Protein AF-A0A2D6M6K4-F1 (afdb_monomer_lite)

Foldseek 3Di:
DDDDDDDDDVDPDDPQDPVSVVLVVQLVVQLVVLVVVVVVVHDDDPVSSVVSNVVSVVVSVVCVVVCVVVVVPPPDPPPDDDDPDDPPPPPFAPQDPQDPVRGFDDDCVVCVPQQQGPGPGHGPVPD

Structure (mmCIF, N/CA/C/O backbone):
data_AF-A0A2D6M6K4-F1
#
_entry.id   AF-A0A2D6M6K4-F1
#
loop_
_atom_site.group_PDB
_atom_site.id
_atom_site.type_symbol
_atom_site.label_atom_id
_atom_site.label_alt_id
_atom_site.label_comp_id
_atom_site.label_asym_id
_atom_site.label_entity_id
_atom_site.label_seq_id
_atom_site.pdbx_PDB_ins_code
_atom_site.Cartn_x
_atom_site.Cartn_y
_atom_site.Cartn_z
_atom_site.occupancy
_atom_site.B_iso_or_equiv
_atom_site.auth_seq_id
_atom_site.auth_comp_id
_atom_site.auth_asym_id
_atom_site.auth_atom_id
_atom_site.pdbx_PDB_model_num
ATOM 1 N N . MET A 1 1 ? -8.749 8.802 13.812 1.00 54.38 1 MET A N 1
ATOM 2 C CA . MET A 1 1 ? -7.504 9.445 14.299 1.00 54.38 1 MET A CA 1
ATOM 3 C C . MET A 1 1 ? -6.643 9.849 13.100 1.00 54.38 1 MET A C 1
ATOM 5 O O . MET A 1 1 ? -6.549 9.059 12.171 1.00 54.38 1 MET A O 1
ATOM 9 N N . ALA A 1 2 ? -6.065 11.057 13.058 1.00 50.41 2 ALA A N 1
ATOM 10 C CA . ALA A 1 2 ? -5.172 11.467 11.964 1.00 50.41 2 ALA A CA 1
ATOM 11 C C . ALA A 1 2 ? -3.708 11.287 12.394 1.00 50.41 2 ALA A C 1
ATOM 13 O O . ALA A 1 2 ? -3.264 11.940 13.334 1.00 50.41 2 ALA A O 1
ATOM 14 N N . ILE A 1 3 ? -2.980 10.381 11.733 1.00 54.59 3 ILE A N 1
ATOM 15 C CA . ILE A 1 3 ? -1.547 10.150 11.966 1.00 54.59 3 ILE A CA 1
ATOM 16 C C . ILE A 1 3 ? -0.766 10.874 10.873 1.00 54.59 3 ILE A C 1
ATOM 18 O O . ILE A 1 3 ? -0.940 10.578 9.689 1.00 54.59 3 ILE A O 1
ATOM 22 N N . THR A 1 4 ? 0.100 11.798 11.285 1.00 54.12 4 THR A N 1
ATOM 23 C CA . THR A 1 4 ? 1.044 12.499 10.410 1.00 54.12 4 THR A CA 1
ATOM 24 C C . THR A 1 4 ? 2.452 12.061 10.797 1.00 54.12 4 THR A C 1
ATOM 26 O O . THR A 1 4 ? 2.873 12.290 11.930 1.00 54.12 4 THR A O 1
ATOM 29 N N . LEU A 1 5 ? 3.166 11.403 9.883 1.00 56.59 5 LEU A N 1
ATOM 30 C CA . LEU A 1 5 ? 4.568 11.034 10.080 1.00 56.59 5 LEU A CA 1
ATOM 31 C C . LEU A 1 5 ? 5.464 12.157 9.551 1.00 56.59 5 LEU A C 1
ATOM 33 O O . LEU A 1 5 ? 5.234 12.660 8.452 1.00 56.59 5 LEU A O 1
ATOM 37 N N . TYR A 1 6 ? 6.478 12.532 10.327 1.00 58.50 6 TYR A N 1
ATOM 38 C CA . TYR A 1 6 ? 7.459 13.549 9.954 1.00 58.50 6 TYR A CA 1
ATOM 39 C C . TYR A 1 6 ? 8.815 12.888 9.730 1.00 58.50 6 TYR A C 1
ATOM 41 O O . TYR A 1 6 ? 9.247 12.077 10.550 1.00 58.50 6 TYR A O 1
ATOM 49 N N . ASP A 1 7 ? 9.485 13.255 8.639 1.00 58.16 7 ASP A N 1
ATOM 50 C CA . ASP A 1 7 ? 10.900 12.951 8.464 1.00 58.16 7 ASP A CA 1
ATOM 51 C C . ASP A 1 7 ? 11.725 13.927 9.309 1.00 58.16 7 ASP A C 1
ATOM 53 O O . ASP A 1 7 ? 11.453 15.129 9.340 1.00 58.16 7 ASP A O 1
ATOM 57 N N . ARG A 1 8 ? 12.719 13.403 10.020 1.00 52.50 8 ARG A N 1
ATOM 58 C CA . ARG A 1 8 ? 13.627 14.192 10.850 1.00 52.50 8 ARG A CA 1
ATOM 59 C C . ARG A 1 8 ? 15.028 14.055 10.274 1.00 52.50 8 ARG A C 1
ATOM 61 O O . ARG A 1 8 ? 15.903 13.442 10.875 1.00 52.50 8 ARG A O 1
ATOM 68 N N . SER A 1 9 ? 15.229 14.602 9.081 1.00 52.38 9 SER A N 1
ATOM 69 C CA . SER A 1 9 ? 16.568 14.780 8.539 1.00 52.38 9 SER A CA 1
ATOM 70 C C . SER A 1 9 ? 17.233 15.961 9.250 1.00 52.38 9 SER A C 1
ATOM 72 O O . SER A 1 9 ? 16.773 17.097 9.140 1.00 52.38 9 SER A O 1
ATOM 74 N N . ASP A 1 10 ? 18.343 15.722 9.945 1.00 48.00 10 ASP A N 1
ATOM 75 C CA . ASP A 1 10 ? 19.124 16.770 10.626 1.00 48.00 10 ASP A CA 1
ATOM 76 C C . ASP A 1 10 ? 19.815 17.762 9.657 1.00 48.00 10 ASP A C 1
ATOM 78 O O . ASP A 1 10 ? 20.506 18.686 10.084 1.00 48.00 10 ASP A O 1
ATOM 82 N N . ALA A 1 11 ? 19.619 17.604 8.346 1.00 49.91 11 ALA A N 1
ATOM 83 C CA . ALA A 1 11 ? 20.047 18.542 7.318 1.00 49.91 11 ALA A CA 1
ATOM 84 C C . ALA A 1 11 ? 18.820 19.286 6.772 1.00 49.91 11 ALA A C 1
ATOM 86 O O . ALA A 1 11 ? 17.898 18.660 6.250 1.00 49.91 11 ALA A O 1
ATOM 87 N N . GLY A 1 12 ? 18.800 20.613 6.928 1.00 48.12 12 GLY A N 1
ATOM 88 C CA . GLY A 1 12 ? 17.742 21.476 6.401 1.00 48.12 12 GLY A CA 1
ATOM 89 C C . GLY A 1 12 ? 17.500 21.223 4.911 1.00 48.12 12 GLY A C 1
ATOM 90 O O . GLY A 1 12 ? 18.453 21.098 4.147 1.00 48.12 12 GLY A O 1
ATOM 91 N N . ASP A 1 13 ? 16.225 21.126 4.535 1.00 49.94 13 ASP A N 1
ATOM 92 C CA . ASP A 1 13 ? 15.739 20.754 3.200 1.00 49.94 13 ASP A CA 1
ATOM 93 C C . ASP A 1 13 ? 16.190 19.373 2.702 1.00 49.94 13 ASP A C 1
ATOM 95 O O . ASP A 1 13 ? 16.844 19.228 1.669 1.00 49.94 13 ASP A O 1
ATOM 99 N N . SER A 1 14 ? 15.758 18.309 3.382 1.00 47.72 14 SER A N 1
ATOM 100 C CA . SER A 1 14 ? 15.666 17.004 2.725 1.00 47.72 14 SER A CA 1
ATOM 101 C C . SER A 1 14 ? 14.254 16.814 2.175 1.00 47.72 14 SER A C 1
ATOM 103 O O . SER A 1 14 ? 13.308 16.467 2.883 1.00 47.72 14 SER A O 1
ATOM 105 N N . MET A 1 15 ? 14.111 17.059 0.868 1.00 52.62 15 MET A N 1
ATOM 106 C CA . MET A 1 15 ? 13.108 16.345 0.087 1.00 52.62 15 MET A CA 1
ATOM 107 C C . MET A 1 15 ? 13.374 14.858 0.305 1.00 52.62 15 MET A C 1
ATOM 109 O O . MET A 1 15 ? 14.461 14.374 -0.021 1.00 52.62 15 MET A O 1
ATOM 113 N N . LEU A 1 16 ? 12.383 14.143 0.844 1.00 56.62 16 LEU A N 1
ATOM 114 C CA . LEU A 1 16 ? 12.396 12.686 0.868 1.00 56.62 16 LEU A CA 1
ATOM 115 C C . LEU A 1 16 ? 12.840 12.194 -0.512 1.00 56.62 16 LEU A C 1
ATOM 117 O O . LEU A 1 16 ? 12.243 12.566 -1.527 1.00 56.62 16 LEU A O 1
ATOM 121 N N . SER A 1 17 ? 13.881 11.358 -0.557 1.00 66.75 17 SER A N 1
ATOM 122 C CA . SER A 1 17 ? 14.165 10.603 -1.781 1.00 66.75 17 SER A CA 1
ATOM 123 C C . SER A 1 17 ? 12.869 9.925 -2.241 1.00 66.75 17 SER A C 1
ATOM 125 O O . SER A 1 17 ? 12.064 9.518 -1.402 1.00 66.75 17 SER A O 1
ATOM 127 N N . GLU A 1 18 ? 12.639 9.805 -3.549 1.00 70.56 18 GLU A N 1
ATOM 128 C CA . GLU A 1 18 ? 11.404 9.204 -4.081 1.00 70.56 18 GLU A CA 1
ATOM 129 C C . GLU A 1 18 ? 11.121 7.825 -3.446 1.00 70.56 18 GLU A C 1
ATOM 131 O O . GLU A 1 18 ? 9.983 7.482 -3.128 1.00 70.56 18 GLU A O 1
ATOM 136 N N . ASP A 1 19 ? 12.187 7.074 -3.154 1.00 69.44 19 ASP A N 1
ATOM 137 C CA . ASP A 1 19 ? 12.140 5.804 -2.428 1.00 69.44 19 ASP A CA 1
ATOM 138 C C . ASP A 1 19 ? 11.735 5.963 -0.955 1.00 69.44 19 ASP A C 1
ATOM 140 O O . ASP A 1 19 ? 10.900 5.205 -0.463 1.00 69.44 19 ASP A O 1
ATOM 144 N N . GLY A 1 20 ? 12.270 6.964 -0.252 1.00 71.38 20 GLY A N 1
ATOM 145 C CA . GLY A 1 20 ? 11.869 7.297 1.118 1.00 71.38 20 GLY A CA 1
ATOM 146 C C . GLY A 1 20 ? 10.400 7.715 1.214 1.00 71.38 20 GLY A C 1
ATOM 147 O O . GLY A 1 20 ? 9.689 7.259 2.107 1.00 71.38 20 GLY A O 1
ATOM 148 N N . GLY A 1 21 ? 9.913 8.503 0.249 1.00 73.94 21 GLY A N 1
ATOM 149 C CA . GLY A 1 21 ? 8.502 8.888 0.160 1.00 73.94 21 GLY A CA 1
ATOM 150 C C . GLY A 1 21 ? 7.579 7.683 -0.038 1.00 73.94 21 GLY A C 1
ATOM 151 O O . GLY A 1 21 ? 6.575 7.548 0.665 1.00 73.94 21 GLY A O 1
ATOM 152 N N . ARG A 1 22 ? 7.950 6.755 -0.932 1.00 77.75 22 ARG A N 1
ATOM 153 C CA . ARG A 1 22 ? 7.220 5.491 -1.140 1.00 77.75 22 ARG A CA 1
ATOM 154 C C . ARG A 1 22 ? 7.187 4.615 0.113 1.00 77.75 22 ARG A C 1
ATOM 156 O O . ARG A 1 22 ? 6.139 4.054 0.435 1.00 77.75 22 ARG A O 1
ATOM 163 N N . LEU A 1 23 ? 8.307 4.506 0.827 1.00 78.19 23 LEU A N 1
ATOM 164 C CA . LEU A 1 23 ? 8.386 3.732 2.069 1.00 78.19 23 LEU A CA 1
ATOM 165 C C . LEU A 1 23 ? 7.512 4.334 3.168 1.00 78.19 23 LEU A C 1
ATOM 167 O O . LEU A 1 23 ? 6.748 3.609 3.803 1.00 78.19 23 LEU A O 1
ATOM 171 N N . LEU A 1 24 ? 7.563 5.655 3.343 1.00 76.00 24 LEU A N 1
ATOM 172 C CA . LEU A 1 24 ? 6.733 6.356 4.318 1.00 76.00 24 LEU A CA 1
ATOM 173 C C . LEU A 1 24 ? 5.243 6.175 4.012 1.00 76.00 24 LEU A C 1
ATOM 175 O O . LEU A 1 24 ? 4.457 5.867 4.905 1.00 76.00 24 LEU A O 1
ATOM 179 N N . HIS A 1 25 ? 4.857 6.312 2.742 1.00 81.06 25 HIS A N 1
ATOM 180 C CA . HIS A 1 25 ? 3.481 6.089 2.311 1.00 81.06 25 HIS A CA 1
ATOM 181 C C . HIS A 1 25 ? 3.017 4.653 2.594 1.00 81.06 25 HIS A C 1
ATOM 183 O O . HIS A 1 25 ? 1.930 4.452 3.135 1.00 81.06 25 HIS A O 1
ATOM 189 N N . SER A 1 26 ? 3.870 3.667 2.305 1.00 79.69 26 SER A N 1
ATOM 190 C CA . SER A 1 26 ? 3.594 2.253 2.590 1.00 79.69 26 SER A CA 1
ATOM 191 C C . SER A 1 26 ? 3.403 2.006 4.089 1.00 79.69 26 SER A C 1
ATOM 193 O O . SER A 1 26 ? 2.464 1.319 4.481 1.00 79.69 26 SER A O 1
ATOM 195 N N . ALA A 1 27 ? 4.227 2.630 4.937 1.00 79.81 27 ALA A N 1
ATOM 196 C CA . ALA A 1 27 ? 4.093 2.539 6.388 1.00 79.81 27 ALA A CA 1
ATOM 197 C C . ALA A 1 27 ? 2.784 3.140 6.905 1.00 79.81 27 ALA A C 1
ATOM 199 O O . ALA A 1 27 ? 2.117 2.539 7.743 1.00 79.81 27 ALA A O 1
ATOM 200 N N . VAL A 1 28 ? 2.374 4.299 6.378 1.00 82.50 28 VAL A N 1
ATOM 201 C CA . VAL A 1 28 ? 1.091 4.915 6.747 1.00 82.50 28 VAL A CA 1
ATOM 202 C C . VAL A 1 28 ? -0.081 4.007 6.379 1.00 82.50 28 VAL A C 1
ATOM 204 O O . VAL A 1 28 ? -1.014 3.883 7.172 1.00 82.50 28 VAL A O 1
ATOM 207 N N . ILE A 1 29 ? -0.047 3.373 5.203 1.00 85.00 29 ILE A N 1
ATOM 208 C CA . ILE A 1 29 ? -1.088 2.424 4.789 1.00 85.00 29 ILE A CA 1
ATOM 209 C C . ILE A 1 29 ? -1.123 1.227 5.742 1.00 85.00 29 ILE A C 1
ATOM 211 O O . ILE A 1 29 ? -2.192 0.924 6.266 1.00 85.00 29 ILE A O 1
ATOM 215 N N . ALA A 1 30 ? 0.026 0.607 6.025 1.00 81.62 30 ALA A N 1
ATOM 216 C CA . ALA A 1 30 ? 0.107 -0.547 6.919 1.00 81.62 30 ALA A CA 1
ATOM 217 C C . ALA A 1 30 ? -0.453 -0.226 8.314 1.00 81.62 30 ALA A C 1
ATOM 219 O O . ALA A 1 30 ? -1.338 -0.927 8.800 1.00 81.62 30 ALA A O 1
ATOM 220 N N . ILE A 1 31 ? -0.025 0.888 8.921 1.00 84.44 31 ILE A N 1
ATOM 221 C CA . ILE A 1 31 ? -0.527 1.335 10.231 1.00 84.44 31 ILE A CA 1
ATOM 222 C C . ILE A 1 31 ? -2.048 1.526 10.202 1.00 84.44 31 ILE A C 1
ATOM 224 O O . ILE A 1 31 ? -2.733 1.127 11.139 1.00 84.44 31 ILE A O 1
ATOM 228 N N . ARG A 1 32 ? -2.598 2.121 9.136 1.00 84.31 32 ARG A N 1
ATOM 229 C CA . ARG A 1 32 ? -4.051 2.313 9.007 1.00 84.31 32 ARG A CA 1
ATOM 230 C C . ARG A 1 32 ? -4.808 0.994 8.901 1.00 84.31 32 ARG A C 1
ATOM 232 O O . ARG A 1 32 ? -5.874 0.893 9.498 1.00 84.31 32 ARG A O 1
ATOM 239 N N . CYS A 1 33 ? -4.277 0.013 8.173 1.00 84.62 33 CYS A N 1
ATOM 240 C CA . CYS A 1 33 ? -4.875 -1.318 8.082 1.00 84.62 33 CYS A CA 1
ATOM 241 C C . CYS A 1 33 ? -4.917 -1.998 9.455 1.00 84.62 33 CYS A C 1
ATOM 243 O O . CYS A 1 33 ? -5.991 -2.399 9.889 1.00 84.62 33 CYS A O 1
ATOM 245 N N . PHE A 1 34 ? -3.794 -2.024 10.178 1.00 84.88 34 PHE A N 1
ATOM 246 C CA . PHE A 1 34 ? -3.741 -2.625 11.514 1.00 84.88 34 PHE A CA 1
ATOM 247 C C . PHE A 1 34 ? -4.631 -1.905 12.535 1.00 84.88 34 PHE A C 1
ATOM 249 O O . PHE A 1 34 ? -5.262 -2.554 13.363 1.00 84.88 34 PHE A O 1
ATOM 256 N N . LEU A 1 35 ? -4.718 -0.571 12.476 1.00 85.50 35 LEU A N 1
ATOM 257 C CA . LEU A 1 35 ? -5.641 0.182 13.329 1.00 85.50 35 LEU A CA 1
ATOM 258 C C . LEU A 1 35 ? -7.100 -0.152 13.021 1.00 85.50 35 LEU A C 1
ATOM 260 O O . LEU A 1 35 ? -7.874 -0.334 13.949 1.00 85.50 35 LEU A O 1
ATOM 264 N N . ALA A 1 36 ? -7.472 -0.2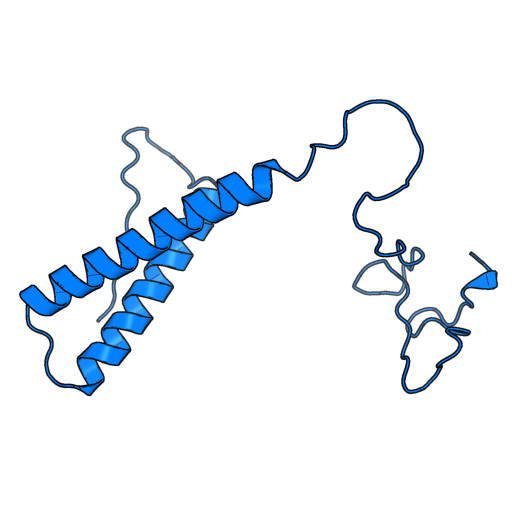53 11.743 1.00 85.75 36 ALA A N 1
ATOM 265 C CA . ALA A 1 36 ? -8.837 -0.598 11.355 1.00 85.75 36 ALA A CA 1
ATOM 266 C C . ALA A 1 36 ? -9.229 -2.014 11.811 1.00 85.75 36 ALA A C 1
ATOM 268 O O . ALA A 1 36 ? -10.366 -2.221 12.228 1.00 85.75 36 ALA A O 1
ATOM 269 N N . GLU A 1 37 ? -8.297 -2.970 11.754 1.00 87.06 37 GLU A N 1
ATOM 270 C CA . GLU A 1 37 ? -8.504 -4.325 12.278 1.00 87.06 37 GLU A CA 1
ATOM 271 C C . GLU A 1 37 ? -8.670 -4.320 13.800 1.00 87.06 37 GLU A C 1
ATOM 273 O O . GLU A 1 37 ? -9.635 -4.878 14.311 1.00 87.06 37 GLU A O 1
ATOM 278 N N . ALA A 1 38 ? -7.790 -3.633 14.528 1.00 84.88 38 ALA A N 1
ATOM 279 C CA . ALA A 1 38 ? -7.855 -3.594 15.986 1.00 84.88 38 ALA A CA 1
ATOM 280 C C . ALA A 1 38 ? -9.074 -2.815 16.520 1.00 84.88 38 ALA A C 1
ATOM 282 O O . ALA A 1 38 ? -9.675 -3.223 17.511 1.00 84.88 38 ALA A O 1
ATOM 283 N N . GLU A 1 39 ? -9.492 -1.730 15.853 1.00 88.19 39 GLU A N 1
ATOM 284 C CA . GLU A 1 39 ? -10.712 -0.985 16.209 1.00 88.19 39 GLU A CA 1
ATOM 285 C C . GLU A 1 39 ? -11.988 -1.830 16.023 1.00 88.19 39 GLU A C 1
ATOM 287 O O . GLU A 1 39 ? -13.004 -1.545 16.663 1.00 88.19 39 GLU A O 1
ATOM 292 N N . ALA A 1 40 ? -11.956 -2.873 15.182 1.00 89.44 40 ALA A N 1
ATOM 293 C CA . ALA A 1 40 ? -13.087 -3.783 15.002 1.00 89.44 40 ALA A CA 1
ATOM 294 C C . ALA A 1 40 ? -13.340 -4.668 16.238 1.00 89.44 40 ALA A C 1
ATOM 296 O O . ALA A 1 40 ? -14.488 -5.037 16.493 1.00 89.44 40 ALA A O 1
ATOM 297 N N . ASP A 1 41 ? -12.298 -4.956 17.023 1.00 89.56 41 ASP A N 1
ATOM 298 C CA . ASP A 1 41 ? -12.368 -5.793 18.227 1.00 89.56 41 ASP A CA 1
ATOM 299 C C . ASP A 1 41 ? -12.665 -4.988 19.507 1.00 89.56 41 ASP A C 1
ATOM 301 O O . ASP A 1 41 ? -13.019 -5.561 20.543 1.00 89.56 41 ASP A O 1
ATOM 305 N N . GLY A 1 42 ? -12.572 -3.655 19.450 1.00 91.12 42 GLY A N 1
ATOM 306 C CA . GLY A 1 42 ? -12.892 -2.767 20.563 1.00 91.12 42 GLY A CA 1
ATOM 307 C C . GLY A 1 42 ? -11.984 -1.537 20.663 1.00 91.12 42 GLY A C 1
ATOM 308 O O . GLY A 1 42 ? -11.224 -1.225 19.748 1.00 91.12 42 GLY A O 1
ATOM 309 N N . PRO A 1 43 ? -12.075 -0.780 21.772 1.00 89.19 43 PRO A N 1
ATOM 310 C CA . PRO A 1 43 ? -11.202 0.362 21.998 1.00 89.19 43 PRO A CA 1
ATOM 311 C C . PRO A 1 43 ? -9.750 -0.096 22.173 1.00 89.19 43 PRO A C 1
ATOM 313 O O . PRO A 1 43 ? -9.445 -0.892 23.056 1.00 89.19 43 PRO A O 1
ATOM 316 N N . ILE A 1 44 ? -8.866 0.466 21.354 1.00 90.19 44 ILE A N 1
ATOM 317 C CA . ILE A 1 44 ? -7.427 0.197 21.368 1.00 90.19 44 ILE A CA 1
ATOM 318 C C . ILE A 1 44 ? -6.794 0.827 22.613 1.00 90.19 44 ILE A C 1
ATOM 320 O O . ILE A 1 44 ? -6.944 2.033 22.849 1.00 90.19 44 ILE A O 1
ATOM 324 N N . ASP A 1 45 ? -6.053 0.037 23.393 1.00 90.88 45 ASP A N 1
ATOM 325 C CA . ASP A 1 45 ? -5.231 0.558 24.484 1.00 90.88 45 ASP A CA 1
ATOM 326 C C . ASP A 1 45 ? -3.811 0.947 24.011 1.00 90.88 45 ASP A C 1
ATOM 328 O O . ASP A 1 45 ? -3.412 0.751 22.861 1.00 90.88 45 ASP A O 1
ATOM 332 N N . LEU A 1 46 ? -3.010 1.558 24.890 1.00 79.88 46 LEU A N 1
ATOM 333 C CA . LEU A 1 46 ? -1.662 2.006 24.511 1.00 79.88 46 LEU A CA 1
ATOM 334 C C . LEU A 1 46 ? -0.697 0.850 24.189 1.00 79.88 46 LEU A C 1
ATOM 336 O O . LEU A 1 46 ? 0.261 1.063 23.446 1.00 79.88 46 LEU A O 1
ATOM 340 N N . ARG A 1 47 ? -0.914 -0.349 24.744 1.00 86.31 47 ARG A N 1
ATOM 341 C CA . ARG A 1 47 ? -0.094 -1.537 24.458 1.00 86.31 47 ARG A CA 1
ATOM 342 C C . ARG A 1 47 ? -0.438 -2.095 23.087 1.00 86.31 47 ARG A C 1
ATOM 344 O O . ARG A 1 47 ? 0.478 -2.419 22.334 1.00 86.31 47 ARG A O 1
ATOM 351 N N . ASP A 1 48 ? -1.722 -2.136 22.753 1.00 82.38 48 ASP A N 1
ATOM 352 C CA . ASP A 1 48 ? -2.197 -2.537 21.431 1.00 82.38 48 ASP A CA 1
ATOM 353 C C . ASP A 1 48 ? -1.651 -1.588 20.364 1.00 82.38 48 ASP A C 1
ATOM 355 O O . ASP A 1 48 ? -1.059 -2.029 19.379 1.00 82.38 48 ASP A O 1
ATOM 359 N N . LEU A 1 49 ? -1.721 -0.275 20.608 1.00 82.69 49 LEU A N 1
ATOM 360 C CA . LEU A 1 49 ? -1.150 0.729 19.710 1.00 82.69 49 LEU A CA 1
ATOM 361 C C . LEU A 1 49 ? 0.365 0.548 19.523 1.00 82.69 49 LEU A C 1
ATOM 363 O O . LEU A 1 49 ? 0.863 0.636 18.400 1.00 82.69 49 LEU A O 1
ATOM 367 N N . GLN A 1 50 ? 1.106 0.283 20.603 1.00 83.56 50 GLN A N 1
ATOM 368 C CA . GLN A 1 50 ? 2.542 0.015 20.521 1.00 83.56 50 GLN A CA 1
ATOM 369 C C . GLN A 1 50 ? 2.829 -1.243 19.690 1.00 83.56 50 GLN A C 1
ATOM 371 O O . GLN A 1 50 ? 3.718 -1.215 18.837 1.00 83.56 50 GLN A O 1
ATOM 376 N N . SER A 1 51 ? 2.074 -2.322 19.914 1.00 87.50 51 SER A N 1
ATOM 377 C CA . SER A 1 51 ? 2.190 -3.570 19.155 1.00 87.50 51 SER A CA 1
ATOM 378 C C . SER A 1 51 ? 1.944 -3.334 17.662 1.00 87.50 51 SER A C 1
ATOM 380 O O . SER A 1 51 ? 2.778 -3.692 16.835 1.00 87.50 51 SER A O 1
ATOM 382 N N . ILE A 1 52 ? 0.867 -2.619 17.326 1.00 83.62 52 ILE A N 1
ATOM 383 C CA . ILE A 1 52 ? 0.494 -2.255 15.952 1.00 83.62 52 ILE A CA 1
ATOM 384 C C . ILE A 1 52 ? 1.603 -1.460 15.258 1.00 83.62 52 ILE A C 1
ATOM 386 O O . ILE A 1 52 ? 1.978 -1.771 14.126 1.00 83.62 52 ILE A O 1
ATOM 390 N N . ILE A 1 53 ? 2.158 -0.445 15.928 1.00 84.44 53 ILE A N 1
ATOM 391 C CA . ILE A 1 53 ? 3.236 0.374 15.359 1.00 84.44 53 ILE A CA 1
ATOM 392 C C . ILE A 1 53 ? 4.482 -0.479 15.102 1.00 84.44 53 ILE A C 1
ATOM 394 O O . ILE A 1 53 ? 5.094 -0.345 14.040 1.00 84.44 53 ILE A O 1
ATOM 398 N N . HIS A 1 54 ? 4.848 -1.366 16.032 1.00 86.19 54 HIS A N 1
ATOM 399 C CA . HIS A 1 54 ? 5.976 -2.278 15.843 1.00 86.19 54 HIS A CA 1
ATOM 400 C C . HIS A 1 54 ? 5.743 -3.228 14.667 1.00 86.19 54 HIS A C 1
ATOM 402 O O . HIS A 1 54 ? 6.584 -3.279 13.773 1.00 86.19 54 HIS A O 1
ATOM 408 N N . SER A 1 55 ? 4.590 -3.900 14.607 1.00 83.69 55 SER A N 1
ATOM 409 C CA . SER A 1 55 ? 4.260 -4.824 13.516 1.00 83.69 55 SER A CA 1
ATOM 410 C C . SER A 1 55 ? 4.269 -4.140 12.149 1.00 83.69 55 SER A C 1
ATOM 412 O O . SER A 1 55 ? 4.867 -4.660 11.208 1.00 83.69 55 SER A O 1
ATOM 414 N N . ALA A 1 56 ? 3.682 -2.946 12.038 1.00 81.31 56 ALA A N 1
ATOM 415 C CA . ALA A 1 56 ? 3.693 -2.182 10.794 1.00 81.31 56 ALA A CA 1
ATOM 416 C C . ALA A 1 56 ? 5.108 -1.742 10.386 1.00 81.31 56 ALA A C 1
ATOM 418 O O . ALA A 1 56 ? 5.459 -1.765 9.207 1.00 81.31 56 ALA A O 1
ATOM 419 N N . THR A 1 57 ? 5.932 -1.344 11.359 1.00 82.44 57 THR A N 1
ATOM 420 C CA . THR A 1 57 ? 7.318 -0.929 11.108 1.00 82.44 57 THR A CA 1
ATOM 421 C C . THR A 1 57 ? 8.167 -2.108 10.639 1.00 82.44 57 THR A C 1
ATOM 423 O O . THR A 1 57 ? 8.906 -1.977 9.660 1.00 82.44 57 THR A O 1
ATOM 426 N N . ASP A 1 58 ? 8.033 -3.263 11.291 1.00 84.44 58 ASP A N 1
ATOM 427 C CA . ASP A 1 58 ? 8.749 -4.484 10.930 1.00 84.44 58 ASP A CA 1
ATOM 428 C C . ASP A 1 58 ? 8.387 -4.938 9.511 1.00 84.44 58 ASP A C 1
ATOM 430 O O . ASP A 1 58 ? 9.288 -5.235 8.723 1.00 84.44 58 ASP A O 1
ATOM 434 N N . ASP A 1 59 ? 7.101 -4.918 9.146 1.00 82.69 59 ASP A N 1
ATOM 435 C CA . ASP A 1 59 ? 6.646 -5.306 7.806 1.00 82.69 59 ASP A CA 1
ATOM 436 C C . ASP A 1 59 ? 7.228 -4.395 6.713 1.00 82.69 59 ASP A C 1
ATOM 438 O O . ASP A 1 59 ? 7.797 -4.864 5.724 1.00 82.69 59 ASP A O 1
ATOM 442 N N . VAL A 1 60 ? 7.207 -3.075 6.926 1.00 81.62 60 VAL A N 1
ATOM 443 C CA . VAL A 1 60 ? 7.784 -2.104 5.982 1.00 81.62 60 VAL A CA 1
ATOM 444 C C . VAL A 1 60 ? 9.291 -2.303 5.830 1.00 81.62 60 VAL A C 1
ATOM 446 O O . VAL A 1 60 ? 9.801 -2.308 4.705 1.00 81.62 60 VAL A O 1
ATOM 449 N N . ILE A 1 61 ? 10.021 -2.477 6.937 1.00 80.56 61 ILE A N 1
ATOM 450 C CA . ILE A 1 61 ? 11.476 -2.680 6.912 1.00 80.56 61 ILE A CA 1
ATOM 451 C C . ILE A 1 61 ? 11.816 -3.990 6.199 1.00 80.56 61 ILE A C 1
ATOM 453 O O . ILE A 1 61 ? 12.689 -4.008 5.323 1.00 80.56 61 ILE A O 1
ATOM 457 N N . LEU A 1 62 ? 11.131 -5.082 6.540 1.00 82.25 62 LEU A N 1
ATOM 458 C CA . LEU A 1 62 ? 11.342 -6.383 5.914 1.00 82.25 62 LEU A CA 1
ATOM 459 C C . LEU A 1 62 ? 11.039 -6.322 4.420 1.00 82.25 62 LEU A C 1
ATOM 461 O O . LEU A 1 62 ? 11.873 -6.747 3.617 1.00 82.25 62 LEU A O 1
ATOM 465 N N . ASN A 1 63 ? 9.913 -5.728 4.030 1.00 80.00 63 ASN A N 1
ATOM 466 C CA . ASN A 1 63 ? 9.544 -5.581 2.630 1.00 80.00 63 ASN A CA 1
ATOM 467 C C . ASN A 1 63 ? 10.555 -4.715 1.861 1.00 80.00 63 ASN A C 1
ATOM 469 O O . ASN A 1 63 ? 10.951 -5.062 0.746 1.00 80.00 63 ASN A O 1
ATOM 473 N N . ALA A 1 64 ? 11.069 -3.641 2.467 1.00 78.69 64 ALA A N 1
ATOM 474 C CA . ALA A 1 64 ? 12.125 -2.822 1.876 1.00 78.69 64 ALA A CA 1
ATOM 475 C C . ALA A 1 64 ? 13.423 -3.621 1.660 1.00 78.69 64 ALA A C 1
ATOM 477 O O . ALA A 1 64 ? 14.038 -3.550 0.591 1.00 78.69 64 ALA A O 1
ATOM 478 N N . ILE A 1 65 ? 13.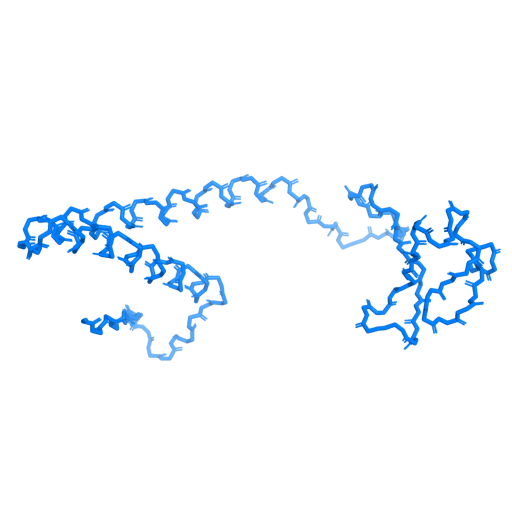837 -4.422 2.649 1.00 81.31 65 ILE A N 1
ATOM 479 C CA . ILE A 1 65 ? 15.027 -5.280 2.559 1.00 81.31 65 ILE A CA 1
ATOM 480 C C . ILE A 1 65 ? 14.842 -6.347 1.478 1.00 81.31 65 ILE A C 1
ATOM 482 O O . ILE A 1 65 ? 15.739 -6.537 0.650 1.00 81.31 65 ILE A O 1
ATOM 486 N N . ILE A 1 66 ? 13.697 -7.032 1.470 1.00 79.75 66 ILE A N 1
ATOM 487 C CA . ILE A 1 66 ? 13.357 -8.070 0.492 1.00 79.75 66 ILE A CA 1
ATOM 488 C C . ILE A 1 66 ? 13.344 -7.464 -0.906 1.00 79.75 66 ILE A C 1
ATOM 490 O O . ILE A 1 66 ? 14.071 -7.936 -1.781 1.00 79.75 66 ILE A O 1
ATOM 494 N N . THR A 1 67 ? 12.606 -6.372 -1.102 1.00 76.69 67 THR A N 1
ATOM 495 C CA . THR A 1 67 ? 12.520 -5.665 -2.380 1.00 76.69 67 THR A CA 1
ATOM 496 C C . THR A 1 67 ? 13.900 -5.248 -2.855 1.00 76.69 67 THR A C 1
ATOM 498 O O . THR A 1 67 ? 14.246 -5.514 -4.002 1.00 76.69 67 THR A O 1
ATOM 501 N N . ARG A 1 68 ? 14.749 -4.687 -1.986 1.00 76.88 68 ARG A N 1
ATOM 502 C CA . ARG A 1 68 ? 16.125 -4.324 -2.345 1.00 76.88 68 ARG A CA 1
ATOM 503 C C . ARG A 1 68 ? 16.948 -5.547 -2.746 1.00 76.88 68 ARG A C 1
ATOM 505 O O . ARG A 1 68 ? 17.627 -5.508 -3.767 1.00 76.88 68 ARG A O 1
ATOM 512 N N . ARG A 1 69 ? 16.891 -6.645 -1.990 1.00 78.69 69 ARG A N 1
ATOM 513 C CA . ARG A 1 69 ? 17.677 -7.860 -2.275 1.00 78.69 69 ARG A CA 1
ATOM 514 C C . ARG A 1 69 ? 17.217 -8.584 -3.537 1.00 78.69 69 ARG A C 1
ATOM 516 O O . ARG A 1 69 ? 18.058 -9.048 -4.303 1.00 78.69 69 ARG A O 1
ATOM 523 N N . LEU A 1 70 ? 15.912 -8.646 -3.781 1.00 76.88 70 LEU A N 1
ATOM 524 C CA . LEU A 1 70 ? 15.348 -9.243 -4.990 1.00 76.88 70 LEU A CA 1
ATOM 525 C C . LEU A 1 70 ? 15.548 -8.331 -6.211 1.00 76.88 70 LEU A C 1
ATOM 527 O O . LEU A 1 70 ? 15.891 -8.816 -7.290 1.00 76.88 70 LEU A O 1
ATOM 531 N N . SER A 1 71 ? 15.451 -7.010 -6.040 1.00 65.75 71 SER A N 1
ATOM 532 C CA . SER A 1 71 ? 15.674 -6.030 -7.115 1.00 65.75 71 SER A CA 1
ATOM 533 C C . SER A 1 71 ? 17.142 -5.913 -7.532 1.00 65.75 71 SER A C 1
ATOM 535 O O . SER A 1 71 ? 17.420 -5.607 -8.689 1.00 65.75 71 SER A O 1
ATOM 537 N N . VAL A 1 72 ? 18.099 -6.244 -6.655 1.00 56.50 72 VAL A N 1
ATOM 538 C CA . VAL A 1 72 ? 19.538 -6.301 -6.989 1.00 56.50 72 VAL A CA 1
ATOM 539 C C . VAL A 1 72 ? 19.864 -7.380 -8.041 1.00 56.50 72 VAL A C 1
ATOM 541 O O . VAL A 1 72 ? 20.928 -7.330 -8.658 1.00 56.50 72 VAL A O 1
ATOM 544 N N . ARG A 1 73 ? 18.942 -8.305 -8.361 1.00 50.03 73 ARG A N 1
ATOM 545 C CA . ARG A 1 73 ? 19.104 -9.222 -9.507 1.00 50.03 73 ARG A CA 1
ATOM 546 C C . ARG A 1 73 ? 18.717 -8.640 -10.868 1.00 50.03 73 ARG A C 1
ATOM 548 O O . ARG A 1 73 ? 19.040 -9.259 -11.884 1.00 50.03 73 ARG A O 1
ATOM 555 N N . ARG A 1 74 ? 18.116 -7.449 -10.944 1.00 47.41 74 ARG A N 1
ATOM 556 C CA . ARG A 1 74 ? 17.992 -6.735 -12.221 1.00 47.41 74 ARG A CA 1
ATOM 557 C C . ARG A 1 74 ? 19.339 -6.085 -12.529 1.00 47.41 74 ARG A C 1
ATOM 559 O O . ARG A 1 74 ? 19.633 -4.986 -12.069 1.00 47.41 74 ARG A O 1
ATOM 566 N N . LYS A 1 75 ? 20.188 -6.803 -13.278 1.00 44.72 75 LYS A N 1
ATOM 567 C CA . LYS A 1 75 ? 21.413 -6.256 -13.885 1.00 44.72 75 LYS A CA 1
ATOM 568 C C . LYS A 1 75 ? 21.074 -4.884 -14.468 1.00 44.72 75 LYS A C 1
ATOM 570 O O . LYS A 1 75 ? 20.265 -4.807 -15.390 1.00 44.72 75 LYS A O 1
ATOM 575 N N . ARG A 1 76 ? 21.693 -3.817 -13.949 1.00 47.69 76 ARG A N 1
ATOM 576 C CA . ARG A 1 76 ? 21.692 -2.524 -14.641 1.00 47.69 76 ARG A CA 1
ATOM 577 C C . ARG A 1 76 ? 22.148 -2.790 -16.082 1.00 47.69 76 ARG A C 1
ATOM 579 O O . ARG A 1 76 ? 23.172 -3.467 -16.242 1.00 47.69 76 ARG A O 1
ATOM 586 N N . PRO A 1 77 ? 21.420 -2.330 -17.112 1.00 46.69 77 PRO A N 1
ATOM 587 C CA . PRO A 1 77 ? 21.932 -2.406 -18.468 1.00 46.69 77 PRO A CA 1
ATOM 588 C C . PRO A 1 77 ? 23.278 -1.678 -18.473 1.00 46.69 77 PRO A C 1
ATOM 590 O O . PRO A 1 77 ? 23.384 -0.541 -18.012 1.00 46.69 77 PRO A O 1
ATOM 593 N N . ARG A 1 78 ? 24.339 -2.382 -18.881 1.00 53.16 78 ARG A N 1
ATOM 594 C CA . ARG A 1 78 ? 25.657 -1.764 -19.034 1.00 53.16 78 ARG A CA 1
ATOM 595 C C . ARG A 1 78 ? 25.505 -0.613 -20.035 1.00 53.16 78 ARG A C 1
ATOM 597 O O . ARG A 1 78 ? 24.904 -0.833 -21.086 1.00 53.16 78 ARG A O 1
ATOM 604 N N . PRO A 1 79 ? 26.037 0.584 -19.747 1.00 48.62 79 PRO A N 1
ATOM 605 C CA . PRO A 1 79 ? 26.070 1.659 -20.721 1.00 48.62 79 PRO A CA 1
ATOM 606 C C . PRO A 1 79 ? 27.143 1.294 -21.749 1.00 48.62 79 PRO A C 1
ATOM 608 O O . PRO A 1 79 ? 28.327 1.536 -21.541 1.00 48.62 79 PRO A O 1
ATOM 611 N N . GLY A 1 80 ? 26.748 0.599 -22.812 1.00 49.88 80 GLY A N 1
ATOM 612 C CA . GLY A 1 80 ? 27.660 0.263 -23.898 1.00 49.88 80 GLY A CA 1
ATOM 613 C C . GLY A 1 80 ? 27.181 -0.899 -24.756 1.00 49.88 80 GLY A C 1
ATOM 614 O O . GLY A 1 80 ? 27.191 -2.043 -24.309 1.00 49.88 80 GLY A O 1
ATOM 615 N N . GLY A 1 81 ? 26.851 -0.587 -26.010 1.00 43.00 81 GLY A N 1
ATOM 616 C CA . GLY A 1 81 ? 26.748 -1.555 -27.102 1.00 43.00 81 GLY A CA 1
ATOM 617 C C . GLY A 1 81 ? 25.316 -1.844 -27.527 1.00 43.00 81 GLY A C 1
ATOM 618 O O . GLY A 1 81 ? 24.605 -2.601 -26.875 1.00 43.00 81 GLY A O 1
ATOM 619 N N . GLY A 1 82 ? 24.913 -1.228 -28.638 1.00 48.34 82 GLY A N 1
ATOM 620 C CA . GLY A 1 82 ? 23.600 -1.374 -29.248 1.00 48.34 82 GLY A CA 1
ATOM 621 C C . GLY A 1 82 ? 23.173 -2.824 -29.473 1.00 48.34 82 GLY A C 1
ATOM 622 O O . GLY A 1 82 ? 23.910 -3.635 -30.017 1.00 48.34 82 GLY A O 1
ATOM 623 N N . SER A 1 83 ? 21.952 -3.118 -29.046 1.00 45.34 83 SER A N 1
ATOM 624 C CA . SER A 1 83 ? 20.964 -3.971 -29.712 1.00 45.34 83 SER A CA 1
ATOM 625 C C . SER A 1 83 ? 19.823 -4.151 -28.715 1.00 45.34 83 SER A C 1
ATOM 627 O O . SER A 1 83 ? 20.012 -4.642 -27.603 1.00 45.34 83 SER A O 1
ATOM 629 N N . HIS A 1 84 ? 18.641 -3.677 -29.092 1.00 45.78 84 HIS A N 1
ATOM 630 C CA . HIS A 1 84 ? 17.434 -3.568 -28.279 1.00 45.78 84 HIS A CA 1
ATOM 631 C C . HIS A 1 84 ? 16.816 -4.936 -27.908 1.00 45.78 84 HIS A C 1
ATOM 633 O O . HIS A 1 84 ? 15.629 -5.134 -28.122 1.00 45.78 84 HIS A O 1
ATOM 639 N N . ARG A 1 85 ? 17.535 -5.866 -27.271 1.00 46.72 85 ARG A N 1
ATOM 640 C CA . ARG A 1 85 ? 16.911 -7.054 -26.651 1.00 46.72 85 ARG A CA 1
ATOM 641 C C . ARG A 1 85 ? 16.689 -6.817 -25.157 1.00 46.72 85 ARG A C 1
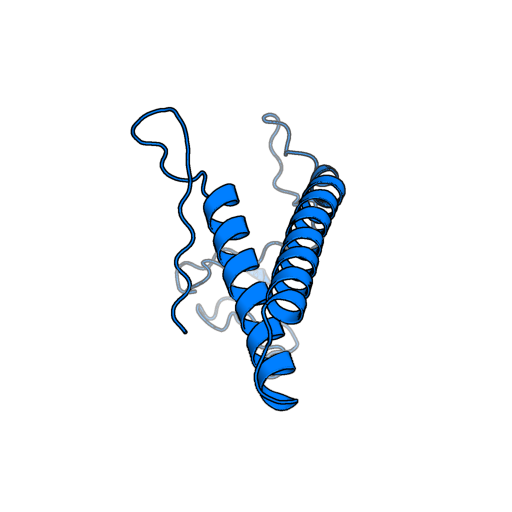ATOM 643 O O . ARG A 1 85 ? 17.627 -6.860 -24.366 1.00 46.72 85 ARG A O 1
ATOM 650 N N . SER A 1 86 ? 15.442 -6.516 -24.782 1.00 46.00 86 SER A N 1
ATOM 651 C CA . SER A 1 86 ? 15.021 -6.436 -23.376 1.00 46.00 86 SER A CA 1
ATOM 652 C C . SER A 1 86 ? 15.154 -7.803 -22.704 1.00 46.00 86 SER A C 1
ATOM 654 O O . SER A 1 86 ? 14.765 -8.822 -23.262 1.00 46.00 86 SER A O 1
ATOM 656 N N . ALA A 1 87 ? 15.711 -7.809 -21.491 1.00 48.34 87 ALA A N 1
ATOM 657 C CA . ALA A 1 87 ? 15.969 -9.000 -20.673 1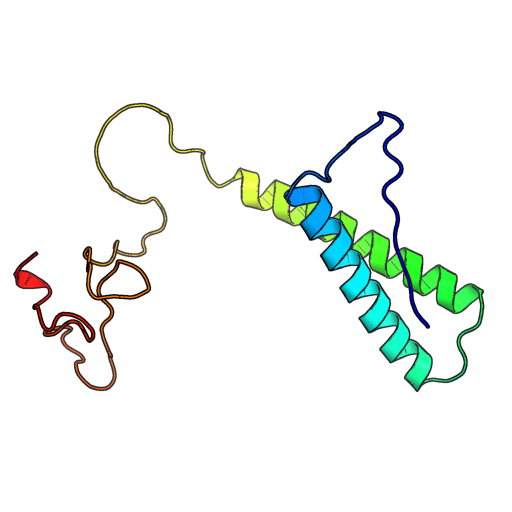.00 48.34 87 ALA A CA 1
ATOM 658 C C . ALA A 1 87 ? 14.766 -9.443 -19.813 1.00 48.34 87 ALA A C 1
ATOM 660 O O . ALA A 1 87 ? 14.892 -10.306 -18.947 1.00 48.34 87 ALA A O 1
ATOM 661 N N . LEU A 1 88 ? 13.602 -8.848 -20.046 1.00 44.12 88 LEU A N 1
ATOM 662 C CA . LEU A 1 88 ? 12.312 -9.418 -19.698 1.00 44.12 88 LEU A CA 1
ATOM 663 C C . LEU A 1 88 ? 11.772 -9.887 -21.041 1.00 44.12 88 LEU A C 1
ATOM 665 O O . LEU A 1 88 ? 11.613 -9.045 -21.916 1.00 44.12 88 LEU A O 1
ATOM 669 N N . GLY A 1 89 ? 11.577 -11.192 -21.230 1.00 42.06 89 GLY A N 1
ATOM 670 C CA . GLY A 1 89 ? 11.063 -11.796 -22.470 1.00 42.06 89 GLY A CA 1
ATOM 671 C C . GLY A 1 89 ? 9.609 -11.429 -22.783 1.00 42.06 89 GLY A C 1
ATOM 672 O O . GLY A 1 89 ? 8.828 -12.284 -23.166 1.00 42.06 89 GLY A O 1
ATOM 673 N N . TRP A 1 90 ? 9.250 -10.171 -22.563 1.00 42.97 90 TRP A N 1
ATOM 674 C CA . TRP A 1 90 ? 8.037 -9.529 -23.009 1.00 42.97 90 TRP A CA 1
ATOM 675 C C . TRP A 1 90 ? 8.454 -8.849 -24.302 1.00 42.97 90 TRP A C 1
ATOM 677 O O . TRP A 1 90 ? 9.301 -7.948 -24.287 1.00 42.97 90 TRP A O 1
ATOM 687 N N . ASN A 1 91 ? 7.963 -9.377 -25.419 1.00 47.88 91 ASN A N 1
ATOM 688 C CA . ASN A 1 91 ? 8.156 -8.769 -26.725 1.00 47.88 91 ASN A CA 1
ATOM 689 C C . ASN A 1 91 ? 7.822 -7.283 -26.588 1.00 47.88 91 ASN A C 1
ATOM 691 O O . ASN A 1 91 ? 6.763 -6.925 -26.076 1.00 47.88 91 ASN A O 1
ATOM 695 N N . LYS A 1 92 ? 8.783 -6.422 -26.933 1.00 54.62 92 LYS A N 1
ATOM 696 C CA . LYS A 1 92 ? 8.545 -4.983 -26.991 1.00 54.62 92 LYS A CA 1
ATOM 697 C C . LYS A 1 92 ? 7.397 -4.806 -27.972 1.00 54.62 92 LYS A C 1
ATOM 699 O O . LYS A 1 92 ? 7.570 -5.147 -29.137 1.00 54.62 92 LYS A O 1
ATOM 704 N N . GLY A 1 93 ? 6.243 -4.362 -27.480 1.00 65.56 93 GLY A N 1
ATOM 705 C CA . GLY A 1 93 ? 5.161 -3.944 -28.357 1.00 65.56 93 GLY A CA 1
ATOM 706 C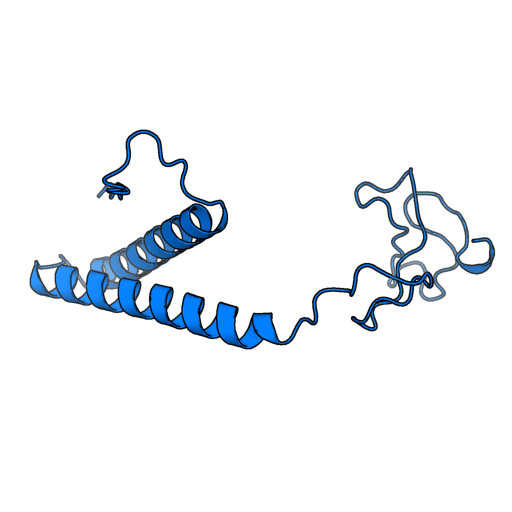 C . GLY A 1 93 ? 5.699 -2.913 -29.346 1.00 65.56 93 GLY A C 1
ATOM 707 O O . GLY A 1 93 ? 6.647 -2.187 -29.045 1.00 65.56 93 GLY A O 1
ATOM 708 N N . TRP A 1 94 ? 5.137 -2.898 -30.544 1.00 78.81 94 TRP A N 1
ATOM 709 C CA . TRP A 1 94 ? 5.527 -1.960 -31.588 1.00 78.81 94 TRP A CA 1
ATOM 710 C C . TRP A 1 94 ? 5.189 -0.527 -31.194 1.00 78.81 94 TRP A C 1
ATOM 712 O O . TRP A 1 94 ? 4.142 -0.299 -30.593 1.00 78.81 94 TRP A O 1
ATOM 722 N N . ASP A 1 95 ? 6.028 0.440 -31.559 1.00 83.25 95 ASP A N 1
ATOM 723 C CA . ASP A 1 95 ? 5.773 1.844 -31.231 1.00 83.25 95 ASP A CA 1
ATOM 724 C C . ASP A 1 95 ? 4.482 2.340 -31.923 1.00 83.25 95 ASP A C 1
ATOM 726 O O . ASP A 1 95 ? 4.228 2.110 -33.120 1.00 83.25 95 ASP A O 1
ATOM 730 N N . CYS A 1 96 ? 3.635 3.019 -31.149 1.00 85.06 96 CYS A N 1
ATOM 731 C CA . CYS A 1 96 ? 2.335 3.515 -31.583 1.00 85.06 96 CYS A CA 1
ATOM 732 C C . CYS A 1 96 ? 2.063 4.905 -31.003 1.00 85.06 96 CYS A C 1
ATOM 734 O O . CYS A 1 96 ? 1.611 5.036 -29.870 1.00 85.06 96 CYS A O 1
ATOM 736 N N . GLU A 1 97 ? 2.263 5.944 -31.814 1.00 87.81 97 GLU A N 1
ATOM 737 C CA . GLU A 1 97 ? 2.008 7.341 -31.423 1.00 87.81 97 GLU A CA 1
ATOM 738 C C . GLU A 1 97 ? 0.533 7.614 -31.089 1.00 87.81 97 GLU A C 1
ATOM 740 O O . GLU A 1 97 ? 0.213 8.543 -30.354 1.00 87.81 97 GLU A O 1
ATOM 745 N N . SER A 1 98 ? -0.380 6.800 -31.629 1.00 87.75 98 SER A N 1
ATOM 746 C CA . SER A 1 98 ? -1.820 6.902 -31.366 1.00 87.75 98 SER A CA 1
ATOM 747 C C . SER A 1 98 ? -2.245 6.227 -30.058 1.00 87.75 98 SER A C 1
ATOM 749 O O . SER A 1 98 ? -3.390 6.392 -29.643 1.00 87.75 98 SER A O 1
ATOM 751 N N . SER A 1 99 ? -1.360 5.449 -29.426 1.00 85.19 99 SER A N 1
ATOM 752 C CA . SER A 1 99 ? -1.649 4.720 -28.192 1.00 85.19 99 SER A CA 1
ATOM 753 C C . SER A 1 99 ? -1.260 5.542 -26.960 1.00 85.19 99 SER A C 1
ATOM 755 O O . SER A 1 99 ? -0.164 6.102 -26.921 1.00 85.19 99 SER A O 1
ATOM 757 N N . PRO A 1 100 ? -2.088 5.566 -25.900 1.00 82.81 100 PRO A N 1
ATOM 758 C CA . PRO A 1 100 ? -1.767 6.258 -24.653 1.00 82.81 100 PRO A CA 1
ATOM 759 C C . PRO A 1 100 ? -0.576 5.643 -23.907 1.00 82.81 100 PRO A C 1
ATOM 761 O O . PRO A 1 100 ? -0.009 6.286 -23.029 1.00 82.81 100 PRO A O 1
ATOM 764 N N . THR A 1 101 ? -0.203 4.402 -24.232 1.00 78.81 101 THR A N 1
ATOM 765 C CA . THR A 1 101 ? 0.979 3.738 -23.673 1.00 78.81 101 THR A CA 1
ATOM 766 C C . THR A 1 101 ? 2.192 3.822 -24.594 1.00 78.81 101 THR A C 1
ATOM 768 O O . THR A 1 101 ? 3.196 3.200 -24.278 1.00 78.81 101 THR A O 1
ATOM 771 N N . GLU A 1 102 ? 2.097 4.532 -25.726 1.00 84.19 102 GLU A N 1
ATOM 772 C CA . GLU A 1 102 ? 3.129 4.641 -26.776 1.00 84.19 102 GLU A CA 1
ATOM 773 C C . GLU A 1 102 ? 3.464 3.317 -27.494 1.00 84.19 102 GLU A C 1
ATOM 775 O O . GLU A 1 102 ? 4.336 3.276 -28.358 1.00 84.19 102 GLU A O 1
ATOM 780 N N . TYR A 1 103 ? 2.721 2.242 -27.207 1.00 85.81 103 TYR A N 1
ATOM 781 C CA . TYR A 1 103 ? 2.891 0.919 -27.817 1.00 85.81 103 TYR A CA 1
ATOM 782 C C . TYR A 1 103 ? 1.570 0.391 -28.377 1.00 85.81 103 TYR A C 1
ATOM 784 O O . TYR A 1 103 ? 0.498 0.662 -27.825 1.00 85.81 103 TYR A O 1
ATOM 792 N N . CYS A 1 104 ? 1.642 -0.381 -29.462 1.00 87.19 104 CYS A N 1
ATOM 793 C CA . CYS A 1 104 ? 0.511 -1.116 -30.005 1.00 87.19 104 CYS A CA 1
ATOM 794 C C . CYS A 1 104 ? -0.048 -2.064 -28.941 1.00 87.19 104 CYS A C 1
ATOM 796 O O . CYS A 1 104 ? 0.698 -2.742 -28.234 1.00 87.19 104 CYS A O 1
ATOM 798 N N . SER A 1 105 ? -1.373 -2.102 -28.860 1.00 87.12 105 SER A N 1
ATOM 799 C CA . SER A 1 105 ? -2.120 -3.037 -28.030 1.00 87.12 105 SER A CA 1
ATOM 800 C C . SER A 1 105 ? -3.090 -3.766 -28.936 1.00 87.12 105 SER A C 1
ATOM 802 O O . SER A 1 105 ? -3.700 -3.136 -29.801 1.00 87.12 105 SER A O 1
ATOM 804 N N . TYR A 1 106 ? -3.235 -5.060 -28.703 1.00 85.69 106 TYR A N 1
ATOM 805 C CA . TYR A 1 106 ? -4.136 -5.936 -29.437 1.00 85.69 106 TYR A CA 1
ATOM 806 C C . TYR A 1 106 ? -5.191 -6.462 -28.463 1.00 85.69 106 TYR A C 1
ATOM 808 O O . TYR A 1 106 ? -4.948 -6.519 -27.254 1.00 85.69 106 TYR A O 1
ATOM 816 N N . ASP A 1 107 ? -6.385 -6.739 -28.973 1.00 86.44 107 ASP A N 1
ATOM 817 C CA . ASP A 1 107 ? -7.501 -7.273 -28.194 1.00 86.44 107 ASP A CA 1
ATOM 818 C C . ASP A 1 107 ? -7.691 -8.743 -28.576 1.00 86.44 107 ASP A C 1
ATOM 820 O O . ASP A 1 107 ? -8.327 -9.034 -29.587 1.00 86.44 107 ASP A O 1
ATOM 824 N N . ASP A 1 108 ? -7.130 -9.653 -27.775 1.00 84.69 108 ASP A N 1
ATOM 825 C CA . ASP A 1 108 ? -7.133 -11.103 -28.027 1.00 84.69 108 ASP A CA 1
ATOM 826 C C . ASP A 1 108 ? -8.547 -11.680 -28.216 1.00 84.69 108 ASP A C 1
ATOM 828 O O . ASP A 1 108 ? -8.715 -12.694 -28.895 1.00 84.69 108 ASP A O 1
ATOM 832 N N . ASP A 1 109 ? -9.571 -11.041 -27.637 1.00 89.19 109 ASP A N 1
ATOM 833 C CA . ASP A 1 109 ? -10.958 -11.496 -27.744 1.00 89.19 109 ASP A CA 1
ATOM 834 C C . ASP A 1 109 ? -11.579 -11.151 -29.107 1.00 89.19 109 ASP A C 1
ATOM 836 O O . ASP A 1 109 ? -12.482 -11.850 -29.577 1.00 89.19 109 ASP A O 1
ATOM 840 N N . LYS A 1 110 ? -11.127 -10.062 -29.743 1.00 83.50 110 LYS A N 1
ATOM 841 C CA . LYS A 1 110 ? -11.665 -9.581 -31.028 1.00 83.50 110 LYS A CA 1
ATOM 842 C C . LYS A 1 110 ? -10.778 -9.915 -32.216 1.00 83.50 110 LYS A C 1
ATOM 844 O O . LYS A 1 110 ? -11.299 -10.169 -33.298 1.00 83.50 110 LYS A O 1
ATOM 849 N N . ASP A 1 111 ? -9.472 -9.913 -32.005 1.00 82.56 111 ASP A N 1
ATOM 850 C CA . ASP A 1 111 ? -8.451 -10.170 -33.007 1.00 82.56 111 ASP A CA 1
ATOM 851 C C . ASP A 1 111 ? -7.404 -11.136 -32.430 1.00 82.56 111 ASP A C 1
ATOM 853 O O . ASP A 1 111 ? -6.336 -10.721 -31.981 1.00 82.56 111 ASP A O 1
ATOM 857 N N . PRO A 1 112 ? -7.699 -12.450 -32.422 1.00 84.25 112 PRO A N 1
ATOM 858 C CA . PRO A 1 112 ? -6.796 -13.456 -31.868 1.00 84.25 112 PRO A CA 1
ATOM 859 C C . PRO A 1 112 ? -5.490 -13.613 -32.658 1.00 84.25 112 PRO A C 1
ATOM 861 O O . PRO A 1 112 ? -4.585 -14.306 -32.196 1.00 84.25 112 PRO A O 1
ATOM 864 N N . MET A 1 113 ? -5.432 -13.062 -33.875 1.00 84.94 113 MET A N 1
ATOM 865 C CA . MET A 1 113 ? -4.277 -13.147 -34.770 1.00 84.94 113 MET A CA 1
ATOM 866 C C . MET A 1 113 ? -3.368 -11.915 -34.673 1.00 84.94 113 MET A C 1
ATOM 868 O O . MET A 1 113 ? -2.268 -11.955 -35.211 1.00 84.94 113 MET A O 1
ATOM 872 N N . HIS A 1 114 ? -3.787 -10.871 -33.944 1.00 81.38 114 HIS A N 1
ATOM 873 C CA . HIS A 1 114 ? -3.058 -9.601 -33.785 1.00 81.38 114 HIS A CA 1
ATOM 874 C C . HIS A 1 114 ? -2.810 -8.882 -35.119 1.00 81.38 114 HIS A C 1
ATOM 876 O O . HIS A 1 114 ? -1.809 -8.186 -35.310 1.00 81.38 114 HIS A O 1
ATOM 882 N N . ASP A 1 115 ? -3.763 -9.025 -36.035 1.00 83.56 115 ASP A N 1
ATOM 883 C CA . ASP A 1 115 ? -3.743 -8.415 -37.355 1.00 83.56 115 ASP A CA 1
ATOM 884 C C . ASP A 1 115 ? -3.958 -6.893 -37.309 1.00 83.56 115 ASP A C 1
ATOM 886 O O . ASP A 1 115 ? -3.573 -6.203 -38.249 1.00 83.56 115 ASP A O 1
ATOM 890 N N . GLU A 1 116 ? -4.548 -6.323 -36.253 1.00 87.31 116 GLU A N 1
ATOM 891 C CA . GLU A 1 116 ? -4.823 -4.887 -36.157 1.00 87.31 116 GLU A CA 1
ATOM 892 C C . GLU A 1 116 ? -4.614 -4.327 -34.741 1.00 87.31 116 GLU A C 1
ATOM 894 O O . GLU A 1 116 ? -5.286 -4.682 -33.774 1.00 87.31 116 GLU A O 1
ATOM 899 N N . CYS A 1 117 ? -3.713 -3.347 -34.611 1.00 89.19 117 CYS A N 1
ATOM 900 C CA . CYS A 1 117 ? -3.568 -2.599 -33.363 1.00 89.19 117 CYS A CA 1
ATOM 901 C C . CYS A 1 117 ? -4.845 -1.802 -33.045 1.00 89.19 117 CYS A C 1
ATOM 903 O O . CYS A 1 117 ? -5.262 -0.960 -33.842 1.00 89.19 117 CYS A O 1
ATOM 905 N N . SER A 1 118 ? -5.371 -1.947 -31.825 1.00 91.75 118 SER A N 1
ATOM 906 C CA . SER A 1 118 ? -6.607 -1.304 -31.347 1.00 91.75 118 SER A CA 1
ATOM 907 C C . SER A 1 118 ? -6.596 0.230 -31.392 1.00 91.75 118 SER A C 1
ATOM 909 O O . SER A 1 118 ? -7.647 0.856 -31.272 1.00 91.75 118 SER A O 1
ATOM 911 N N . TRP A 1 119 ? -5.419 0.847 -31.543 1.00 91.38 119 TRP A N 1
ATOM 912 C CA . TRP A 1 119 ? -5.253 2.302 -31.588 1.00 91.38 119 TRP A CA 1
ATOM 913 C C . TRP A 1 119 ? -4.983 2.839 -32.993 1.00 91.38 119 TRP A C 1
ATOM 915 O O . TRP A 1 119 ? -5.612 3.808 -33.406 1.00 91.38 119 TRP A O 1
ATOM 925 N N . CYS A 1 120 ? -4.035 2.243 -33.727 1.00 89.38 120 CYS A N 1
ATOM 926 C CA . CYS A 1 120 ? -3.605 2.759 -35.034 1.00 89.38 120 CYS A CA 1
ATOM 927 C C . CYS A 1 120 ? -4.106 1.952 -36.239 1.00 89.38 120 CYS A C 1
ATOM 929 O O . CYS A 1 120 ? -3.911 2.397 -37.369 1.00 89.38 120 CYS A O 1
ATOM 931 N N . GLY A 1 121 ? -4.717 0.781 -36.021 1.00 86.81 121 GLY A N 1
ATOM 932 C CA . GLY A 1 121 ? -5.240 -0.094 -37.078 1.00 86.81 121 GLY A CA 1
ATOM 933 C C . GLY A 1 121 ? -4.171 -0.636 -38.031 1.00 86.81 121 GLY A C 1
ATOM 934 O O . GLY A 1 121 ? -4.484 -1.035 -39.148 1.00 86.81 121 GLY A O 1
ATOM 935 N N . GLN A 1 122 ? -2.891 -0.581 -37.647 1.00 83.75 122 GLN A N 1
ATOM 936 C CA . GLN A 1 122 ? -1.801 -1.120 -38.457 1.00 83.75 122 GLN A CA 1
ATOM 937 C C . GLN A 1 122 ? -1.483 -2.555 -38.015 1.00 83.75 122 GLN A C 1
ATOM 939 O O . GLN A 1 122 ? -1.453 -2.795 -36.803 1.00 83.75 122 GLN A O 1
ATOM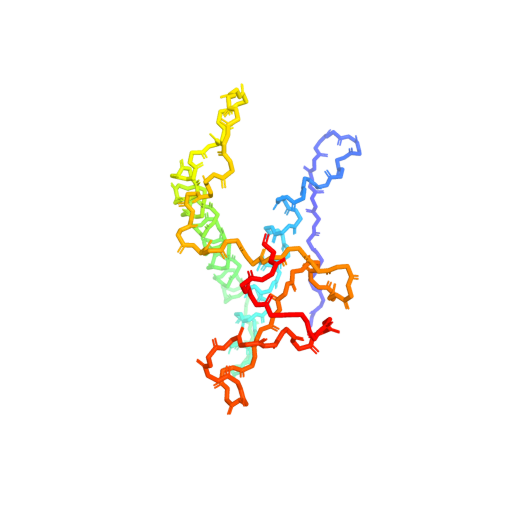 944 N N . PRO A 1 123 ? -1.228 -3.472 -38.968 1.00 74.56 123 PRO A N 1
ATOM 945 C CA . PRO A 1 123 ? -0.906 -4.862 -38.670 1.00 74.56 123 PRO A CA 1
ATOM 946 C C . PRO A 1 123 ? 0.496 -5.023 -38.109 1.00 74.56 123 PRO A C 1
ATOM 948 O O . PRO A 1 123 ? 1.400 -4.253 -38.453 1.00 74.56 123 PRO A O 1
ATOM 951 N N . GLU A 1 124 ? 0.675 -6.063 -37.295 1.00 65.38 124 GLU A N 1
ATOM 952 C CA . GLU A 1 124 ? 1.966 -6.406 -36.701 1.00 65.38 124 GLU A CA 1
ATOM 953 C C . GLU A 1 124 ? 3.048 -6.619 -37.776 1.00 65.38 124 GLU A C 1
ATOM 955 O O . GLU A 1 124 ? 4.166 -6.137 -37.636 1.00 65.38 124 GLU A O 1
ATOM 960 N N . GLU A 1 125 ? 2.692 -7.237 -38.908 1.00 64.56 125 GLU A N 1
ATOM 961 C CA . GLU A 1 125 ? 3.618 -7.562 -40.004 1.00 64.56 125 GLU A CA 1
ATOM 962 C C . GLU A 1 125 ? 4.195 -6.346 -40.759 1.00 64.56 125 GLU A C 1
ATOM 964 O O . GLU A 1 125 ? 5.094 -6.501 -41.589 1.00 64.56 125 GLU A O 1
ATOM 969 N N . ARG A 1 126 ? 3.665 -5.133 -40.542 1.00 57.75 126 ARG A N 1
ATOM 970 C CA . ARG A 1 126 ? 4.085 -3.916 -41.267 1.00 57.75 126 ARG A CA 1
ATOM 971 C C . ARG A 1 126 ? 5.049 -3.013 -40.499 1.00 57.75 126 ARG A C 1
ATOM 973 O O . ARG A 1 126 ? 5.402 -1.958 -41.035 1.00 57.75 126 ARG A O 1
ATOM 980 N N . LYS A 1 127 ? 5.461 -3.382 -39.289 1.00 55.81 127 LYS A N 1
ATOM 981 C CA . LYS A 1 127 ? 6.413 -2.612 -38.479 1.00 55.81 127 LYS A CA 1
ATOM 982 C C . LYS A 1 127 ? 7.644 -3.436 -38.145 1.00 55.81 127 LYS A C 1
ATOM 984 O O . LYS A 1 127 ? 8.695 -2.789 -37.932 1.00 55.81 127 LYS A O 1
#

Radius of gyration: 23.41 Å; chains: 1; bounding box: 41×35×66 Å

Sequence (127 aa):
MAITLYDRSDAGDSMLSEDGGRLLHSAVIAIRCFLAEAEADGPIDLRDLQSIIHSATDDVILNAIITRRLSVRRKRPRPGGGSHRSALGWNKGWDCESSPTEYCSYDDDKDPMHDECSWCGQPEERK

pLDDT: mean 72.45, std 15.87, range [42.06, 91.75]

Secondary structure (DSSP, 8-state):
---------SSS-----HHHHHHHHHHHHHHHHHHHHHHHHSPPPHHHHHHHHHHHHHHHHHHHHHHHHHHTTS-PPPS-------SS-S--PPB-TTSTTSB----TTT-TT--S-TTT---GGG-